Protein AF-A0A2S1KRW7-F1 (afdb_monomer_lite)

Structure (mmCIF, N/CA/C/O backbone):
data_AF-A0A2S1KRW7-F1
#
_entry.id   AF-A0A2S1KRW7-F1
#
loop_
_atom_site.group_PDB
_atom_site.id
_atom_site.type_symbol
_atom_site.label_atom_id
_atom_site.label_alt_id
_atom_site.label_comp_id
_atom_site.label_asym_id
_atom_site.label_entity_id
_atom_site.label_seq_id
_atom_site.pdbx_PDB_ins_code
_atom_site.Cartn_x
_atom_site.Cartn_y
_atom_site.Cartn_z
_atom_site.occupancy
_atom_site.B_iso_or_equiv
_atom_site.auth_seq_id
_atom_site.auth_comp_id
_atom_site.auth_asym_id
_atom_site.auth_atom_id
_atom_site.pdbx_PDB_model_num
ATOM 1 N N . MET A 1 1 ? 0.127 3.613 17.987 1.00 57.84 1 MET A N 1
ATOM 2 C CA . MET A 1 1 ? 1.478 3.953 17.464 1.00 57.84 1 MET A CA 1
ATOM 3 C C . MET A 1 1 ? 2.440 2.775 17.312 1.00 57.84 1 MET A C 1
ATOM 5 O O . MET A 1 1 ? 3.323 2.859 16.465 1.00 57.84 1 MET A O 1
ATOM 9 N N . ARG A 1 2 ? 2.345 1.692 18.105 1.00 65.19 2 ARG A N 1
ATOM 10 C CA . ARG A 1 2 ? 3.294 0.560 18.004 1.00 65.19 2 ARG A CA 1
ATOM 11 C C . ARG A 1 2 ? 3.185 -0.203 16.677 1.00 65.19 2 ARG A C 1
ATOM 13 O O . ARG A 1 2 ? 4.203 -0.602 16.131 1.00 65.19 2 ARG A O 1
ATOM 20 N N . GLN A 1 3 ? 1.979 -0.324 16.135 1.00 72.38 3 GLN A N 1
ATOM 21 C CA . GLN A 1 3 ? 1.685 -1.049 14.896 1.00 72.38 3 GLN A CA 1
ATOM 22 C C . GLN A 1 3 ? 2.259 -0.329 13.667 1.00 72.38 3 GLN A C 1
ATOM 24 O O . GLN A 1 3 ? 2.948 -0.930 12.852 1.00 72.38 3 GLN A O 1
ATOM 29 N N . ALA A 1 4 ? 2.106 0.998 13.603 1.00 71.12 4 ALA A N 1
ATOM 30 C CA . ALA A 1 4 ? 2.672 1.816 12.527 1.00 71.12 4 ALA A CA 1
ATOM 31 C C . ALA A 1 4 ? 4.212 1.761 12.470 1.00 71.12 4 ALA A C 1
ATOM 33 O O . ALA A 1 4 ? 4.809 1.922 11.409 1.00 71.12 4 ALA A O 1
ATOM 34 N N . ARG A 1 5 ? 4.883 1.488 13.600 1.00 74.00 5 ARG A N 1
ATOM 35 C CA . ARG A 1 5 ? 6.339 1.271 13.620 1.00 74.00 5 ARG A CA 1
ATOM 36 C C . ARG A 1 5 ? 6.750 -0.035 12.938 1.00 74.00 5 ARG A C 1
ATOM 38 O O . ARG A 1 5 ? 7.844 -0.081 12.392 1.00 74.00 5 ARG A O 1
ATOM 45 N N . GLN A 1 6 ? 5.898 -1.060 12.932 1.00 81.88 6 GLN A N 1
ATOM 46 C CA . GLN A 1 6 ? 6.181 -2.333 12.262 1.00 81.88 6 GLN A CA 1
ATOM 47 C C . GLN A 1 6 ? 6.190 -2.181 10.736 1.00 81.88 6 GLN A C 1
ATOM 49 O O . GLN A 1 6 ? 7.003 -2.812 10.066 1.00 81.88 6 GLN A O 1
ATOM 54 N N . LEU A 1 7 ? 5.364 -1.276 10.200 1.00 82.25 7 LEU A N 1
ATOM 55 C CA . LEU A 1 7 ? 5.325 -0.967 8.769 1.00 82.25 7 LEU A CA 1
ATOM 56 C C . LEU A 1 7 ? 6.655 -0.401 8.240 1.00 82.25 7 LEU A C 1
ATOM 58 O O . LEU A 1 7 ? 7.017 -0.644 7.092 1.00 82.25 7 LEU A O 1
ATOM 62 N N . ARG A 1 8 ? 7.446 0.255 9.102 1.00 82.94 8 ARG A N 1
ATOM 63 C CA . ARG A 1 8 ? 8.783 0.780 8.761 1.00 82.94 8 ARG A CA 1
ATOM 64 C C . ARG A 1 8 ? 9.801 -0.306 8.401 1.00 82.94 8 ARG A C 1
ATOM 66 O O . ARG A 1 8 ? 10.859 0.012 7.879 1.00 82.94 8 A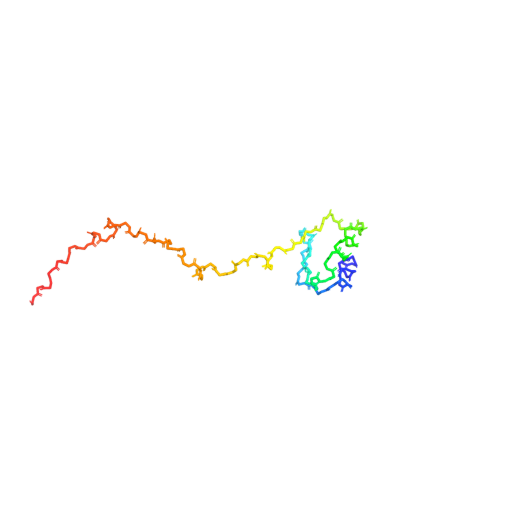RG A O 1
ATOM 73 N N . ARG A 1 9 ? 9.516 -1.580 8.694 1.00 85.44 9 ARG A N 1
ATOM 74 C CA . ARG A 1 9 ? 10.395 -2.698 8.321 1.00 85.44 9 ARG A CA 1
ATOM 75 C C . ARG A 1 9 ? 10.307 -3.047 6.833 1.00 85.44 9 ARG A C 1
ATOM 77 O O . ARG A 1 9 ? 11.237 -3.645 6.304 1.00 85.44 9 ARG A O 1
ATOM 84 N N . PHE A 1 10 ? 9.204 -2.706 6.170 1.00 85.81 10 PHE A N 1
ATOM 85 C CA . PHE A 1 10 ? 8.969 -3.089 4.777 1.00 85.81 10 PHE A CA 1
ATOM 86 C C . PHE A 1 10 ? 9.523 -2.067 3.776 1.00 85.81 10 PHE A C 1
ATOM 88 O O . PHE A 1 10 ? 9.921 -2.456 2.677 1.00 85.81 10 PHE A O 1
ATOM 95 N N . GLY A 1 11 ? 9.611 -0.794 4.169 1.00 88.31 11 GLY A N 1
ATOM 96 C CA . GLY A 1 11 ? 10.105 0.286 3.319 1.00 88.31 11 GLY A CA 1
ATOM 97 C C . GLY A 1 11 ? 10.147 1.638 4.032 1.00 88.31 11 GLY A C 1
ATOM 98 O O . GLY A 1 11 ? 10.040 1.723 5.260 1.00 88.31 11 GLY A O 1
ATOM 99 N N . VAL A 1 12 ? 10.291 2.702 3.243 1.00 90.19 12 VAL A N 1
ATOM 100 C CA . VAL A 1 12 ? 10.326 4.082 3.739 1.00 90.19 12 VAL A CA 1
ATOM 101 C C . VAL A 1 12 ? 8.900 4.601 3.849 1.00 90.19 12 VAL A C 1
ATOM 103 O O . VAL A 1 12 ? 8.191 4.727 2.855 1.00 90.19 12 VAL A O 1
ATOM 106 N N . VAL A 1 13 ? 8.464 4.912 5.067 1.00 90.12 13 VAL A N 1
ATOM 107 C CA . VAL A 1 13 ? 7.123 5.462 5.292 1.00 90.12 13 VAL A CA 1
ATOM 108 C C . VAL A 1 13 ? 7.139 6.957 4.989 1.00 90.12 13 VAL A C 1
ATOM 110 O O . VAL A 1 13 ? 7.811 7.714 5.687 1.00 90.12 13 VAL A O 1
ATOM 113 N N . SER A 1 14 ? 6.399 7.372 3.963 1.00 90.25 14 SER A N 1
ATOM 114 C CA . SER A 1 14 ? 6.296 8.771 3.538 1.00 90.25 14 SER A CA 1
ATOM 115 C C . SER A 1 14 ? 5.286 9.544 4.376 1.00 90.25 14 SER A C 1
ATOM 117 O O . SER A 1 14 ? 5.575 10.641 4.847 1.00 90.25 14 SER A O 1
ATOM 119 N N . TYR A 1 15 ? 4.114 8.949 4.605 1.00 89.88 15 TYR A N 1
ATOM 120 C CA . TYR A 1 15 ? 3.023 9.604 5.310 1.00 89.88 15 TYR A CA 1
ATOM 121 C C . TYR A 1 15 ? 2.236 8.611 6.161 1.00 89.88 15 TYR A C 1
ATOM 123 O O . TYR A 1 15 ? 2.062 7.453 5.782 1.00 89.88 15 TYR A O 1
ATOM 131 N N . ILE A 1 16 ? 1.763 9.068 7.320 1.00 89.12 16 ILE A N 1
ATOM 132 C CA . ILE A 1 16 ? 0.895 8.306 8.221 1.00 89.12 16 ILE A CA 1
ATOM 133 C C . ILE A 1 16 ? -0.223 9.241 8.673 1.00 89.12 16 ILE A C 1
ATOM 135 O O . ILE A 1 16 ? 0.045 10.265 9.302 1.00 89.12 16 ILE A O 1
ATOM 139 N N . SER A 1 17 ? -1.471 8.870 8.398 1.00 88.69 17 SER A N 1
ATOM 140 C CA . SER A 1 17 ? -2.638 9.571 8.927 1.00 88.69 17 SER A CA 1
ATOM 141 C C . SER A 1 17 ? -3.190 8.840 10.144 1.00 88.69 17 SER A C 1
ATOM 143 O O . SER A 1 17 ? -3.682 7.718 10.039 1.00 88.69 17 SER A O 1
ATOM 145 N N . GLU A 1 18 ? -3.173 9.486 11.308 1.00 84.94 18 GLU A N 1
ATOM 146 C CA . GLU A 1 18 ? -3.766 8.923 12.529 1.00 84.94 18 GLU A CA 1
ATOM 147 C C . GLU A 1 18 ? -5.295 9.043 12.546 1.00 84.94 18 GLU A C 1
ATOM 149 O O . GLU A 1 18 ? -5.976 8.158 13.062 1.00 84.94 18 GLU A O 1
ATOM 154 N N . LYS A 1 19 ? -5.838 10.109 11.939 1.00 89.00 19 LYS A N 1
ATOM 155 C CA . LYS A 1 19 ? -7.288 10.331 11.825 1.00 89.00 19 LYS A CA 1
ATOM 156 C C . LYS A 1 19 ? -7.941 9.338 10.864 1.00 89.00 19 LYS A C 1
ATOM 158 O O . LYS A 1 19 ? -8.947 8.733 11.217 1.00 89.00 19 LYS A O 1
ATOM 163 N N . MET A 1 20 ? -7.363 9.170 9.672 1.00 88.06 20 MET A N 1
ATOM 164 C CA . MET A 1 20 ? -7.918 8.312 8.616 1.00 88.06 20 MET A CA 1
ATOM 165 C C . MET A 1 20 ? -7.377 6.874 8.646 1.00 88.06 20 MET A C 1
ATOM 167 O O . MET A 1 20 ? -7.903 6.020 7.945 1.00 88.06 20 MET A O 1
ATOM 171 N N . LYS A 1 21 ? -6.362 6.589 9.477 1.00 87.38 21 LYS A N 1
ATOM 172 C CA . LYS A 1 21 ? -5.766 5.254 9.681 1.00 87.38 21 LYS A CA 1
ATO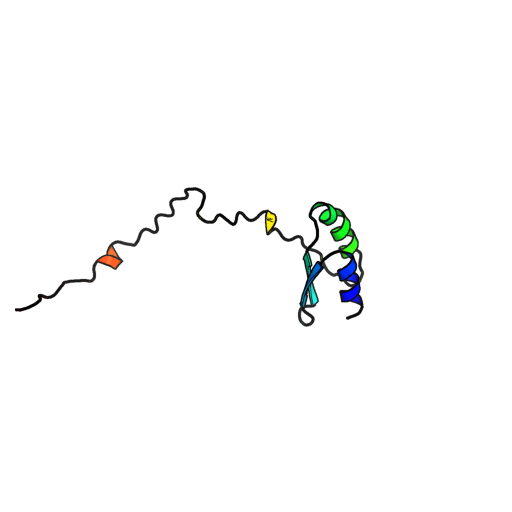M 173 C C . LYS A 1 21 ? -5.197 4.609 8.408 1.00 87.38 21 LYS A C 1
ATOM 175 O O . LYS A 1 21 ? -5.341 3.407 8.213 1.00 87.38 21 LYS A O 1
ATOM 180 N N . TYR A 1 22 ? -4.491 5.382 7.587 1.00 90.62 22 TYR A N 1
ATOM 181 C CA . TYR A 1 22 ? -3.726 4.854 6.451 1.00 90.62 22 TYR A CA 1
ATOM 182 C C . TYR A 1 22 ? -2.269 5.321 6.489 1.00 90.62 22 TYR A C 1
ATOM 184 O O . TYR A 1 22 ? -1.922 6.289 7.176 1.00 90.62 22 TYR A O 1
ATOM 192 N N . ALA A 1 23 ? -1.412 4.621 5.749 1.00 90.19 23 ALA A N 1
ATOM 193 C CA . ALA A 1 23 ? -0.011 4.972 5.580 1.00 90.19 23 ALA A CA 1
ATOM 194 C C . ALA A 1 23 ? 0.414 4.791 4.120 1.00 90.19 23 ALA A C 1
ATOM 196 O O . ALA A 1 23 ? -0.036 3.862 3.456 1.00 90.19 23 ALA A O 1
ATOM 197 N N . VAL A 1 24 ? 1.306 5.662 3.655 1.00 90.94 24 VAL A N 1
ATOM 198 C CA . VAL A 1 24 ? 1.933 5.581 2.331 1.00 90.94 24 VAL A CA 1
ATOM 199 C C . VAL A 1 24 ? 3.383 5.159 2.520 1.00 90.94 24 VAL A C 1
ATOM 201 O O . VAL A 1 24 ? 4.121 5.781 3.294 1.00 90.94 24 VAL A O 1
ATOM 204 N N . ILE A 1 25 ? 3.788 4.090 1.839 1.00 90.69 25 ILE A N 1
ATOM 205 C CA . ILE A 1 25 ? 5.113 3.483 1.975 1.00 90.69 25 ILE A CA 1
ATOM 206 C C . ILE A 1 25 ? 5.743 3.366 0.593 1.00 90.69 25 ILE A C 1
ATOM 208 O O . ILE A 1 25 ? 5.167 2.749 -0.297 1.00 90.69 25 ILE A O 1
ATOM 212 N N . TYR A 1 26 ? 6.948 3.909 0.446 1.00 91.25 26 TYR A N 1
ATOM 213 C CA . TYR A 1 26 ? 7.786 3.688 -0.724 1.00 91.25 26 TYR A CA 1
ATOM 214 C C . TYR A 1 26 ? 8.637 2.434 -0.527 1.00 91.25 26 TYR A C 1
ATOM 216 O O . TYR A 1 26 ? 9.270 2.239 0.519 1.00 91.25 26 TYR A O 1
ATOM 224 N N . MET A 1 27 ? 8.657 1.583 -1.546 1.00 89.56 27 MET A N 1
ATOM 225 C CA . MET A 1 27 ? 9.475 0.378 -1.598 1.00 89.56 27 MET A CA 1
ATOM 226 C C . MET A 1 27 ? 9.935 0.115 -3.031 1.00 89.56 27 MET A C 1
ATOM 228 O O . MET A 1 27 ? 9.369 0.658 -3.975 1.00 89.56 27 MET A O 1
ATOM 232 N N . ASN A 1 28 ? 10.966 -0.714 -3.177 1.00 90.38 28 ASN A N 1
ATOM 233 C CA . ASN A 1 28 ? 11.477 -1.119 -4.483 1.00 90.38 28 ASN A CA 1
ATOM 234 C C . ASN A 1 28 ? 10.475 -2.033 -5.196 1.00 90.38 28 ASN A C 1
ATOM 236 O O . ASN A 1 28 ? 9.902 -2.914 -4.557 1.00 90.38 28 ASN A O 1
ATOM 240 N N . GLU A 1 29 ? 10.347 -1.883 -6.514 1.00 88.00 29 GLU A N 1
ATOM 241 C CA . GLU A 1 29 ? 9.413 -2.645 -7.357 1.00 88.00 29 GLU A CA 1
ATOM 242 C C . GLU A 1 29 ? 9.572 -4.166 -7.205 1.00 88.00 29 GLU A C 1
ATOM 244 O O . GLU A 1 29 ? 8.594 -4.877 -6.986 1.00 88.00 29 GLU A O 1
ATOM 249 N N . ALA A 1 30 ? 10.816 -4.660 -7.179 1.00 90.25 30 ALA A N 1
ATOM 250 C CA . ALA A 1 30 ? 11.119 -6.082 -6.999 1.00 90.25 30 ALA A CA 1
ATOM 251 C C . ALA A 1 30 ? 10.566 -6.677 -5.687 1.00 90.25 30 ALA A C 1
ATOM 253 O O . ALA A 1 30 ? 10.274 -7.870 -5.609 1.00 90.25 30 ALA A O 1
ATOM 254 N N . ASP A 1 31 ? 10.398 -5.849 -4.654 1.00 90.06 31 ASP A N 1
ATOM 255 C CA . ASP A 1 31 ? 9.914 -6.288 -3.348 1.00 90.06 31 ASP A CA 1
ATOM 256 C C . ASP A 1 31 ? 8.387 -6.187 -3.205 1.00 90.06 31 ASP A C 1
ATOM 258 O O . ASP A 1 31 ? 7.824 -6.790 -2.283 1.00 90.06 31 ASP A O 1
ATOM 262 N N . VAL A 1 32 ? 7.713 -5.429 -4.079 1.00 90.19 32 VAL A N 1
ATOM 263 C CA . VAL A 1 32 ? 6.289 -5.079 -3.955 1.00 90.19 32 VAL A CA 1
ATOM 264 C C . VAL A 1 32 ? 5.414 -6.324 -3.866 1.00 90.19 32 VAL A C 1
ATOM 266 O O . VAL A 1 32 ? 4.606 -6.439 -2.942 1.00 90.19 32 VAL A O 1
ATOM 269 N N . ALA A 1 33 ? 5.598 -7.283 -4.776 1.00 89.19 33 ALA A N 1
ATOM 270 C CA . ALA A 1 33 ? 4.761 -8.481 -4.848 1.00 89.19 33 ALA A CA 1
ATOM 271 C C . ALA A 1 33 ? 4.844 -9.333 -3.569 1.00 89.19 33 ALA A C 1
ATOM 273 O O . ALA A 1 33 ? 3.838 -9.823 -3.064 1.00 89.19 33 ALA A O 1
ATOM 274 N N . THR A 1 34 ? 6.042 -9.467 -2.995 1.00 91.31 34 THR A N 1
ATOM 275 C CA . THR A 1 34 ? 6.243 -10.276 -1.784 1.00 91.31 34 THR A CA 1
ATOM 276 C C . THR A 1 34 ? 5.796 -9.526 -0.530 1.00 91.31 34 THR A C 1
ATOM 278 O O . THR A 1 34 ? 5.155 -10.099 0.355 1.00 91.31 34 THR A O 1
ATOM 281 N N . LYS A 1 35 ? 6.138 -8.236 -0.420 1.00 90.88 35 LYS A N 1
ATOM 282 C CA . LYS A 1 35 ? 5.868 -7.439 0.784 1.00 90.88 35 LYS A CA 1
ATOM 283 C C . LYS A 1 35 ? 4.398 -7.050 0.908 1.00 90.88 35 LYS A C 1
ATOM 285 O O . LYS A 1 35 ? 3.906 -7.047 2.032 1.00 90.88 35 LYS A O 1
ATOM 290 N N . SER A 1 36 ? 3.690 -6.789 -0.191 1.00 89.94 36 SER A N 1
ATOM 291 C CA . SER A 1 36 ? 2.243 -6.507 -0.169 1.00 89.94 36 SER A CA 1
ATOM 292 C C . SER A 1 36 ? 1.452 -7.650 0.477 1.00 89.94 36 SER A C 1
ATOM 294 O O . SER A 1 36 ? 0.741 -7.417 1.453 1.00 89.94 36 SER A O 1
ATOM 296 N N . ALA A 1 37 ? 1.699 -8.893 0.053 1.00 91.06 37 ALA A N 1
ATOM 297 C CA . ALA A 1 37 ? 1.068 -10.084 0.626 1.00 91.06 37 ALA A CA 1
ATOM 298 C C . ALA A 1 37 ? 1.402 -10.294 2.117 1.00 91.06 37 ALA A C 1
ATOM 300 O O . ALA A 1 37 ? 0.585 -10.797 2.889 1.00 91.06 37 ALA A O 1
ATOM 301 N N . LEU A 1 38 ? 2.611 -9.918 2.555 1.00 90.75 38 LEU A N 1
ATOM 302 C CA . LEU A 1 38 ? 2.989 -9.967 3.972 1.00 90.75 38 LEU A CA 1
ATOM 303 C C . LEU A 1 38 ? 2.291 -8.882 4.796 1.00 90.75 38 LEU A C 1
ATOM 305 O O . LEU A 1 38 ? 1.916 -9.144 5.939 1.00 90.75 38 LEU A O 1
ATOM 309 N N . ILE A 1 39 ? 2.135 -7.682 4.234 1.00 89.81 39 ILE A N 1
ATOM 310 C CA . ILE A 1 39 ? 1.471 -6.553 4.891 1.00 89.81 39 ILE A CA 1
ATOM 311 C C . ILE A 1 39 ? -0.026 -6.839 5.041 1.00 89.81 39 ILE A C 1
ATOM 313 O O . ILE A 1 39 ? -0.574 -6.593 6.111 1.00 89.81 39 ILE A O 1
ATOM 317 N N . GLU A 1 40 ? -0.663 -7.426 4.031 1.00 91.00 40 GLU A N 1
ATOM 318 C CA . GLU A 1 40 ? -2.087 -7.783 4.058 1.00 91.00 40 GLU A CA 1
ATOM 319 C C . GLU A 1 40 ? -2.418 -8.832 5.135 1.00 91.00 40 GLU A C 1
ATOM 321 O O . GLU A 1 40 ? -3.480 -8.800 5.749 1.00 91.00 40 GLU A O 1
ATOM 326 N N . ARG A 1 41 ? -1.472 -9.724 5.454 1.00 90.50 41 ARG A N 1
ATOM 327 C CA . ARG A 1 41 ? -1.623 -10.718 6.533 1.00 90.50 41 ARG A CA 1
ATOM 328 C C . ARG A 1 41 ? -1.532 -10.129 7.942 1.00 90.50 41 ARG A C 1
ATOM 330 O O . ARG A 1 41 ? -1.792 -10.837 8.918 1.00 90.50 41 ARG A O 1
ATOM 337 N N . LEU A 1 42 ? -1.110 -8.874 8.093 1.00 87.94 42 LEU A N 1
ATOM 338 C CA . LEU A 1 42 ? -1.024 -8.236 9.403 1.00 87.94 42 LEU A CA 1
ATOM 339 C C . LEU A 1 42 ? -2.437 -7.923 9.900 1.00 87.94 42 LEU A C 1
ATOM 341 O O . LEU A 1 42 ? -3.151 -7.141 9.290 1.00 87.94 42 LEU A O 1
ATOM 345 N N . GLY A 1 43 ? -2.816 -8.438 11.071 1.00 86.56 43 GLY A N 1
ATOM 346 C CA . GLY A 1 43 ? -4.179 -8.278 11.607 1.00 86.56 43 GLY A CA 1
ATOM 347 C C . GLY A 1 43 ? -4.622 -6.844 11.943 1.00 86.56 43 GLY A C 1
ATOM 348 O O . GLY A 1 43 ? -5.734 -6.649 12.418 1.00 86.56 43 GLY A O 1
ATOM 349 N N . PHE A 1 44 ? -3.765 -5.838 11.743 1.00 86.56 44 PHE A N 1
ATOM 350 C CA . PHE A 1 44 ? -4.108 -4.419 11.890 1.00 86.56 44 PHE A CA 1
ATOM 351 C C . PHE A 1 44 ? -4.236 -3.679 10.550 1.00 86.56 44 PHE A C 1
ATOM 353 O O . PHE A 1 44 ? -4.505 -2.478 10.551 1.00 86.56 44 PHE A O 1
ATOM 360 N N . VAL A 1 45 ? -4.002 -4.363 9.430 1.00 89.12 45 VAL A N 1
ATOM 361 C CA . VAL A 1 45 ? -4.138 -3.828 8.075 1.00 89.12 45 VAL A CA 1
ATOM 362 C C . VAL A 1 45 ? -5.483 -4.287 7.528 1.00 89.12 45 VAL A C 1
ATOM 364 O O . VAL A 1 45 ? -5.807 -5.467 7.590 1.00 89.12 45 VAL A O 1
ATOM 367 N N . SER A 1 46 ? -6.288 -3.348 7.034 1.00 89.38 46 SER A N 1
ATOM 368 C CA . SER A 1 46 ? -7.603 -3.664 6.461 1.00 89.38 46 SER A CA 1
ATOM 369 C C . SER A 1 46 ? -7.535 -3.997 4.973 1.00 89.38 46 SER A C 1
ATOM 371 O O . SER A 1 46 ? -8.280 -4.851 4.515 1.00 89.38 46 SER A O 1
ATOM 373 N N . SER A 1 47 ? -6.673 -3.308 4.225 1.00 90.12 47 SER A N 1
ATOM 374 C CA . SER A 1 47 ? -6.454 -3.509 2.791 1.00 90.12 47 SER A CA 1
ATOM 375 C C . SER A 1 47 ? -5.084 -2.944 2.401 1.00 90.12 47 SER A C 1
ATOM 377 O O . SER A 1 47 ? -4.560 -2.063 3.094 1.00 90.12 47 SER A O 1
ATOM 379 N N . VAL A 1 48 ? -4.511 -3.453 1.311 1.00 91.88 48 VAL A N 1
ATOM 380 C CA . VAL A 1 48 ? -3.273 -2.962 0.697 1.00 91.88 48 VAL A CA 1
ATOM 381 C C . VAL A 1 48 ? -3.551 -2.694 -0.777 1.00 91.88 48 VAL A C 1
ATOM 383 O O . VAL A 1 48 ? -4.022 -3.576 -1.484 1.00 91.88 48 VAL A O 1
ATOM 386 N N . GLU A 1 49 ? -3.230 -1.490 -1.239 1.00 90.62 49 GLU A N 1
ATOM 387 C CA . GLU A 1 49 ? -3.400 -1.080 -2.633 1.00 90.62 49 GLU A CA 1
ATOM 388 C C . GLU A 1 49 ? -2.058 -0.605 -3.195 1.00 90.62 49 GLU A C 1
ATOM 390 O O . GLU A 1 49 ? -1.287 0.070 -2.502 1.00 90.62 49 GLU A O 1
ATOM 395 N N . LEU A 1 50 ? -1.754 -1.003 -4.433 1.00 90.88 50 LEU A N 1
ATOM 396 C CA . LEU A 1 50 ? -0.530 -0.599 -5.113 1.00 90.88 50 LEU A CA 1
ATOM 397 C C . LEU A 1 50 ? -0.738 0.745 -5.811 1.00 90.88 50 LEU A C 1
ATOM 399 O O . LEU A 1 50 ? -1.758 0.978 -6.448 1.00 90.88 50 LEU A O 1
ATOM 403 N N . SER A 1 51 ? 0.256 1.624 -5.715 1.00 86.81 51 SER A N 1
ATOM 404 C CA . SER A 1 51 ? 0.241 2.880 -6.457 1.00 86.81 51 SER A CA 1
ATOM 405 C C . SER A 1 51 ? 0.514 2.636 -7.940 1.00 86.81 51 SER A C 1
ATOM 407 O O . SER A 1 51 ? 1.557 2.086 -8.284 1.00 86.81 51 SER A O 1
ATOM 409 N N . HIS A 1 52 ? -0.376 3.132 -8.798 1.00 84.19 52 HIS A N 1
ATOM 410 C CA . HIS A 1 52 ? -0.209 3.155 -10.256 1.00 84.19 52 HIS A CA 1
ATOM 411 C C . HIS A 1 52 ? 0.635 4.330 -10.758 1.00 84.19 52 HIS A C 1
ATOM 413 O O . HIS A 1 52 ? 0.776 4.516 -11.958 1.00 84.19 52 HIS A O 1
ATOM 419 N N . TRP A 1 53 ? 1.205 5.144 -9.863 1.00 79.69 53 TRP A N 1
ATOM 420 C CA . TRP A 1 53 ? 2.013 6.306 -10.247 1.00 79.69 53 TRP A CA 1
ATOM 421 C C . TRP A 1 53 ? 3.144 6.005 -11.257 1.00 79.69 53 TRP A C 1
ATOM 423 O O . TRP A 1 53 ? 3.359 6.847 -12.122 1.00 79.69 53 TRP A O 1
ATOM 433 N N . PRO A 1 54 ? 3.834 4.842 -11.218 1.00 78.19 54 PRO A N 1
ATOM 434 C CA . PRO A 1 54 ? 4.822 4.479 -12.241 1.00 78.19 54 PRO A CA 1
ATOM 435 C C . PRO A 1 54 ? 4.229 4.252 -13.638 1.00 78.19 54 PRO A C 1
ATOM 437 O O . PRO A 1 54 ? 4.919 4.468 -14.628 1.00 78.19 54 PRO A O 1
ATOM 440 N N . ASP A 1 55 ? 2.969 3.820 -13.709 1.00 78.94 55 AS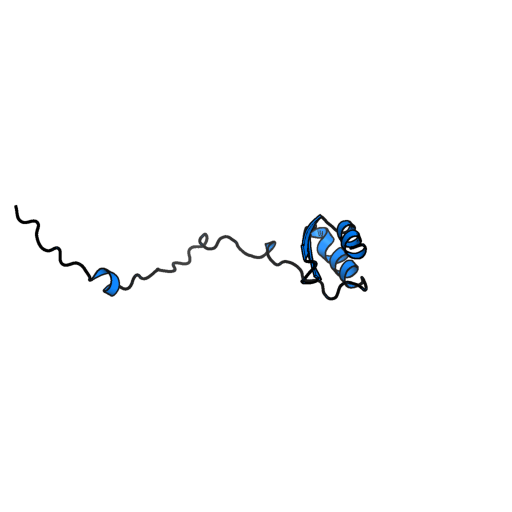P A N 1
ATOM 441 C CA . ASP A 1 55 ? 2.269 3.504 -14.958 1.00 78.94 55 ASP A CA 1
ATOM 442 C C . ASP A 1 55 ? 1.608 4.743 -15.580 1.00 78.94 55 ASP A C 1
ATOM 444 O O . ASP A 1 55 ? 1.164 4.710 -16.728 1.00 78.94 55 ASP A O 1
ATOM 448 N N . VAL A 1 56 ? 1.501 5.840 -14.819 1.00 78.88 56 VAL A N 1
ATOM 449 C CA . VAL A 1 56 ? 0.919 7.088 -15.309 1.00 78.88 56 VAL A CA 1
ATOM 450 C C . VAL A 1 56 ? 1.945 7.788 -16.185 1.00 78.88 56 VAL A C 1
ATOM 452 O O . VAL A 1 56 ? 2.952 8.310 -15.701 1.00 78.88 56 VAL A O 1
ATOM 455 N N . ASP A 1 57 ? 1.646 7.849 -17.480 1.00 70.75 57 ASP A N 1
ATOM 456 C CA . ASP A 1 57 ? 2.377 8.708 -18.394 1.00 70.75 57 ASP A CA 1
ATOM 457 C C . ASP A 1 57 ? 2.162 10.171 -17.984 1.00 70.75 57 ASP A C 1
ATOM 459 O O . ASP A 1 57 ? 1.096 10.765 -18.151 1.00 70.75 57 ASP A O 1
ATOM 463 N N . THR A 1 58 ? 3.192 10.743 -17.369 1.00 69.88 58 THR A N 1
ATOM 464 C CA . THR A 1 58 ? 3.210 12.148 -16.949 1.00 69.88 58 THR A CA 1
ATOM 465 C C . THR A 1 58 ? 3.420 13.094 -18.126 1.00 69.88 58 THR A C 1
ATOM 467 O O . THR A 1 58 ? 3.340 14.310 -17.950 1.00 69.88 58 THR A O 1
ATOM 470 N N . THR A 1 59 ? 3.632 12.568 -19.335 1.00 66.25 59 THR A N 1
ATOM 471 C CA . THR A 1 59 ? 3.772 13.358 -20.554 1.00 66.25 59 THR A CA 1
ATOM 472 C C . THR A 1 59 ? 2.425 13.768 -21.152 1.00 66.25 59 THR A C 1
ATOM 474 O O . THR A 1 59 ? 2.208 13.689 -22.362 1.00 66.25 59 THR A O 1
ATOM 477 N N . VAL A 1 60 ? 1.531 14.302 -20.313 1.00 60.53 60 VAL A N 1
ATOM 478 C CA . VAL A 1 60 ? 0.363 15.064 -20.772 1.00 60.53 60 VAL A CA 1
ATOM 479 C C . VAL A 1 60 ? 0.886 16.235 -21.620 1.00 60.53 60 VAL A C 1
ATOM 481 O O . VAL A 1 60 ? 1.301 17.262 -21.090 1.00 60.53 60 VAL A O 1
ATOM 484 N N . GLY A 1 61 ? 0.959 16.027 -22.939 1.00 56.28 61 GLY A N 1
ATOM 485 C CA . GLY A 1 61 ? 1.475 16.978 -23.928 1.00 56.28 61 GLY A CA 1
ATOM 486 C C . GLY A 1 61 ? 2.700 16.553 -24.758 1.00 56.28 61 GLY A C 1
ATOM 487 O O . GLY A 1 61 ? 3.065 17.309 -25.655 1.00 56.28 61 GLY A O 1
ATOM 488 N N . SER A 1 62 ? 3.349 15.396 -24.539 1.00 53.34 62 SER A N 1
ATOM 489 C CA . SER A 1 62 ? 4.523 15.023 -25.371 1.00 53.34 62 SER A CA 1
ATOM 490 C C . SER A 1 62 ? 4.168 14.278 -26.655 1.00 53.34 62 SER A C 1
ATOM 492 O O . SER A 1 62 ? 4.988 14.242 -27.575 1.00 53.34 62 SER A O 1
ATOM 494 N N . GLN A 1 63 ? 2.985 13.678 -26.743 1.00 53.75 63 GLN A N 1
ATOM 495 C CA . GLN A 1 63 ? 2.579 12.935 -27.927 1.00 53.75 63 GLN A CA 1
ATOM 496 C C . GLN A 1 63 ? 1.392 13.615 -28.587 1.00 53.75 63 GLN A C 1
ATOM 498 O O . GLN A 1 63 ? 0.275 13.180 -28.392 1.00 53.75 63 GLN A O 1
ATOM 503 N N . GLY A 1 64 ? 1.667 14.689 -29.336 1.00 52.66 64 GLY A N 1
ATOM 504 C CA . GLY A 1 64 ? 0.996 15.060 -30.593 1.00 52.66 64 GLY A CA 1
ATOM 505 C C . GLY A 1 64 ? -0.535 15.070 -30.684 1.00 52.66 64 GLY A C 1
ATOM 506 O O . GLY A 1 64 ? -1.041 15.205 -31.795 1.00 52.66 64 GLY A O 1
ATOM 507 N N . ASP A 1 65 ? -1.271 14.941 -29.587 1.00 50.28 65 ASP A N 1
ATOM 508 C CA . ASP A 1 65 ? -2.716 15.042 -29.582 1.00 50.28 65 ASP A CA 1
ATOM 509 C C . ASP A 1 65 ? -3.035 16.525 -29.660 1.00 50.28 65 ASP A C 1
ATOM 511 O O . ASP A 1 65 ? -2.992 17.262 -28.672 1.00 50.28 65 ASP A O 1
ATOM 515 N N . GLY A 1 66 ? -3.285 16.967 -30.891 1.00 51.31 66 GLY A N 1
ATOM 516 C CA . GLY A 1 66 ? -3.875 18.255 -31.197 1.00 51.31 66 GLY A CA 1
ATOM 517 C C . GLY A 1 66 ? -5.259 18.341 -30.571 1.00 51.31 66 GLY A C 1
ATOM 518 O O . GLY A 1 66 ? -6.268 18.227 -31.257 1.00 51.31 66 GLY A O 1
ATOM 519 N N . PHE A 1 67 ? -5.318 18.564 -29.262 1.00 55.88 67 PHE A N 1
ATOM 520 C CA . PHE A 1 67 ? -6.418 19.314 -28.695 1.00 55.88 67 PHE A CA 1
ATOM 521 C C . PHE A 1 67 ? -6.235 20.740 -29.201 1.00 55.88 67 PHE A C 1
ATOM 523 O O . PHE A 1 67 ? -5.560 21.561 -28.580 1.00 55.88 67 PHE A O 1
ATOM 530 N N . GLU A 1 68 ? -6.792 21.012 -30.384 1.00 53.94 68 GLU A N 1
ATOM 531 C CA . GLU A 1 68 ? -7.142 22.373 -30.751 1.00 53.94 68 GLU A CA 1
ATOM 532 C C . GLU A 1 68 ? -8.039 22.882 -29.626 1.00 53.94 68 GLU A C 1
ATOM 534 O O . GLU A 1 68 ? -9.208 22.517 -29.508 1.00 53.94 68 GLU A O 1
ATOM 539 N N . LEU A 1 69 ? -7.457 23.701 -28.754 1.00 61.75 69 LEU A N 1
ATOM 540 C CA . LEU A 1 69 ? -8.203 24.645 -27.947 1.00 61.75 69 LEU A CA 1
ATOM 541 C C . LEU A 1 69 ? -8.839 25.604 -28.956 1.00 61.75 69 LEU A C 1
ATOM 543 O O . LEU A 1 69 ? -8.282 26.661 -29.246 1.00 61.75 69 LEU A O 1
ATOM 547 N N . SER A 1 70 ? -9.936 25.179 -29.585 1.00 59.62 70 SER A N 1
ATOM 548 C CA . SER A 1 70 ? -10.715 26.018 -30.478 1.00 59.62 70 SER A CA 1
A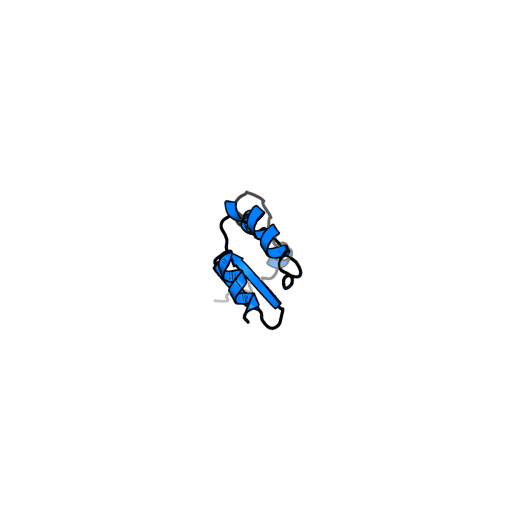TOM 549 C C . SER A 1 70 ? -11.293 27.120 -29.609 1.00 59.62 70 SER A C 1
ATOM 551 O O . SER A 1 70 ? -12.310 26.933 -28.941 1.00 59.62 70 SER A O 1
ATOM 553 N N . VAL A 1 71 ? -10.584 28.241 -29.550 1.00 62.78 71 VAL A N 1
ATOM 554 C CA . VAL A 1 71 ? -11.136 29.480 -29.028 1.00 62.78 71 VAL A CA 1
ATOM 555 C C . VAL A 1 71 ? -12.295 29.810 -29.958 1.00 62.78 71 VAL A C 1
ATOM 557 O O . VAL A 1 71 ? -12.092 29.945 -31.167 1.00 62.78 71 VAL A O 1
ATOM 560 N N . ASP A 1 72 ? -13.513 29.821 -29.422 1.00 64.94 72 ASP A N 1
ATOM 561 C CA . ASP A 1 72 ? -14.698 30.135 -30.208 1.00 64.94 72 ASP A CA 1
ATOM 562 C C . ASP A 1 72 ? -14.515 31.556 -30.773 1.00 64.94 72 ASP A C 1
ATOM 564 O O . ASP A 1 72 ? -14.296 32.490 -29.997 1.00 64.94 72 ASP A O 1
ATOM 568 N N . PRO A 1 73 ? -14.558 31.760 -32.105 1.00 59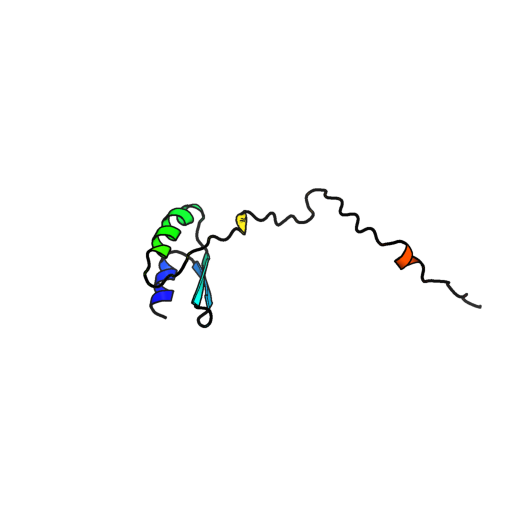.41 73 PRO A N 1
ATOM 569 C CA . PRO A 1 73 ? -14.366 33.078 -32.709 1.00 59.41 73 PRO A CA 1
ATOM 570 C C . PRO A 1 73 ? -15.341 34.141 -32.187 1.00 59.41 73 PRO A C 1
ATOM 572 O O . PRO A 1 73 ? -15.070 35.332 -32.326 1.00 59.41 73 PRO A O 1
ATOM 575 N N . SER A 1 74 ? -16.460 33.727 -31.581 1.00 63.66 74 SER A N 1
ATOM 576 C CA . SER A 1 74 ? -17.395 34.636 -30.917 1.00 63.66 74 SER A CA 1
ATOM 577 C C . SER A 1 74 ? -16.818 35.322 -29.671 1.00 63.66 74 SER A C 1
ATOM 579 O O . SER A 1 74 ? -17.269 36.418 -29.349 1.00 63.66 74 SER A O 1
ATOM 581 N N . GLU A 1 75 ? -15.792 34.759 -29.021 1.00 60.47 75 GLU A N 1
ATOM 582 C CA . GLU A 1 75 ? -15.119 35.385 -27.869 1.00 60.47 75 GLU A CA 1
ATOM 583 C C . GLU A 1 75 ? -14.071 36.441 -28.272 1.00 60.47 75 GLU A C 1
ATOM 585 O O . GLU A 1 75 ? -13.668 37.246 -27.439 1.00 60.47 75 GLU A O 1
ATOM 590 N N . LEU A 1 76 ? -13.653 36.485 -29.546 1.00 60.97 76 LEU A N 1
ATOM 591 C CA . LEU A 1 76 ? -12.751 37.521 -30.080 1.00 60.97 76 LEU A CA 1
ATOM 592 C C . LEU A 1 76 ? -13.487 38.740 -30.661 1.00 60.97 76 LEU A 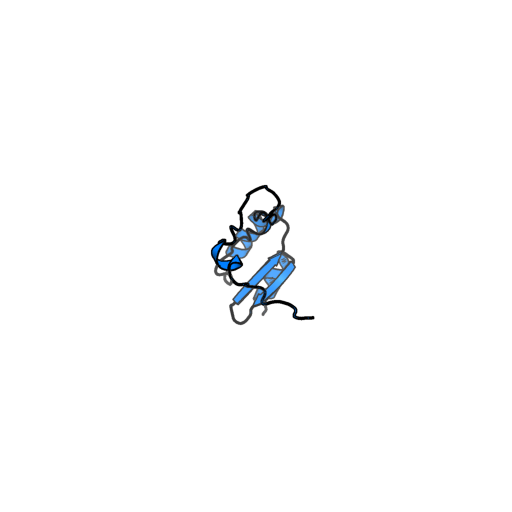C 1
ATOM 594 O O . LEU A 1 76 ? -12.837 39.683 -31.106 1.00 60.97 76 LEU A O 1
ATOM 598 N N . ALA A 1 77 ? -14.820 38.721 -30.714 1.00 61.50 77 ALA A N 1
ATOM 599 C CA . ALA A 1 77 ? -15.597 39.707 -31.464 1.00 61.50 77 ALA A CA 1
ATOM 600 C C . ALA A 1 77 ? -15.881 41.022 -30.718 1.00 61.50 77 ALA A C 1
ATOM 602 O O . ALA A 1 77 ? -16.540 41.890 -31.287 1.00 61.50 77 ALA A O 1
ATOM 603 N N . ASP A 1 78 ? -15.395 41.197 -29.489 1.00 64.06 78 ASP A N 1
ATOM 604 C CA . ASP A 1 78 ? -15.660 42.409 -28.713 1.00 64.06 78 ASP A CA 1
ATOM 605 C C . ASP A 1 78 ? -14.435 43.329 -28.686 1.00 64.06 78 ASP A C 1
ATOM 607 O O . ASP A 1 78 ? -13.751 43.418 -27.677 1.00 64.06 78 ASP A O 1
ATOM 611 N N . GLU A 1 79 ? -14.163 44.003 -29.811 1.00 59.94 79 GLU A N 1
ATOM 612 C CA . GLU A 1 79 ? -13.633 45.377 -29.814 1.00 59.94 79 GLU A CA 1
ATOM 613 C C . GLU A 1 79 ? -14.051 46.119 -31.097 1.00 59.94 79 GLU A C 1
ATOM 615 O O . GLU A 1 79 ? -13.565 45.814 -32.190 1.00 59.94 79 GLU A O 1
ATOM 620 N N . PRO A 1 80 ? -14.868 47.178 -30.999 1.00 51.91 80 PRO A N 1
ATOM 621 C CA . PRO A 1 80 ? -14.678 48.346 -31.833 1.00 51.91 80 PRO A CA 1
ATOM 622 C C . PRO A 1 80 ? -13.731 49.311 -31.111 1.00 51.91 80 PRO A C 1
ATOM 624 O O . PRO A 1 80 ? -14.069 49.906 -30.091 1.00 51.91 80 PRO A O 1
ATOM 627 N N . ALA A 1 81 ? -12.532 49.462 -31.672 1.00 63.00 81 ALA A N 1
ATOM 628 C CA . ALA A 1 81 ? -11.641 50.573 -31.388 1.00 63.00 81 ALA A CA 1
ATOM 629 C C . ALA A 1 81 ? -12.337 51.888 -31.783 1.00 63.00 81 ALA A C 1
ATOM 631 O O . ALA A 1 81 ? -12.373 52.245 -32.961 1.00 63.00 81 ALA A O 1
ATOM 632 N N . GLU A 1 82 ? -12.910 52.602 -30.815 1.00 53.91 82 GLU A N 1
ATOM 633 C CA . GLU A 1 82 ? -13.312 53.996 -31.008 1.00 53.91 82 GLU A CA 1
ATOM 634 C C . GLU A 1 82 ? -12.061 54.881 -30.891 1.00 53.91 82 GLU A C 1
ATOM 636 O O . GLU A 1 82 ? -11.596 55.206 -29.803 1.00 53.91 82 GLU A O 1
ATOM 641 N N . GLU A 1 83 ? -11.483 55.136 -32.068 1.00 52.56 83 GLU A N 1
ATOM 642 C CA . GLU A 1 83 ? -10.788 56.352 -32.512 1.00 52.56 83 GLU A CA 1
ATOM 643 C C . GLU A 1 83 ? -9.993 57.146 -31.452 1.00 52.56 83 GLU A C 1
ATOM 645 O O . GLU A 1 83 ? -10.533 57.928 -30.672 1.00 52.56 83 GLU A O 1
ATOM 650 N N . GLU A 1 84 ? -8.658 57.046 -31.527 1.00 50.12 84 GLU A N 1
ATOM 651 C CA . GLU A 1 84 ? -7.767 58.129 -31.098 1.00 50.12 84 GLU A CA 1
ATOM 652 C C . GLU A 1 84 ? -8.089 59.393 -31.924 1.00 50.12 84 GLU A C 1
ATOM 654 O O . GLU A 1 84 ? -7.632 59.536 -33.061 1.00 50.12 84 GLU A O 1
ATOM 659 N N . GLU A 1 85 ? -8.878 60.320 -31.370 1.00 46.69 85 GLU A N 1
ATOM 660 C CA . GLU A 1 85 ? -8.904 61.706 -31.846 1.00 46.69 85 GLU A CA 1
ATOM 661 C C . GLU A 1 85 ? -7.655 62.461 -31.353 1.00 46.69 85 GLU A C 1
ATOM 663 O O . GLU A 1 85 ? -7.305 62.453 -30.171 1.00 46.69 85 GLU A O 1
ATOM 668 N N . LEU A 1 86 ? -7.006 63.080 -32.343 1.00 47.59 86 LEU A N 1
ATOM 669 C CA . LEU A 1 86 ? -5.799 63.915 -32.348 1.00 47.59 86 LEU A CA 1
ATOM 670 C C . LEU A 1 86 ? -5.774 65.076 -31.337 1.00 47.59 86 LEU A C 1
ATOM 672 O O . LEU A 1 86 ? -6.794 65.792 -31.223 1.00 47.59 86 LEU A O 1
#

pLDDT: mean 76.41, std 15.03, range [46.69, 91.88]

InterPro domains:
  IPR016979 Protein of unknown function DUF2129 [PF09902] (1-59)

Foldseek 3Di:
DVVVVVVVVLAAWPDADPPVGDTDGDDDPVSCVVVLVVQCPPPSDPHDDDDCVVVDDPCPPPPDPPPPPPPPVVVVPPDDPDDDDD

Radius of gyration: 26.12 Å; chains: 1; bounding box: 29×75×51 Å

Secondary structure (DSSP, 8-state):
-HHHHHHTTTSEEEEEETTTTEEEEE--HHHHHHHHHHHHTSTT--------GGGS---TTTS---------GGGG----------

Sequence (86 aa):
MRQARQLRRFGVVSYISEKMKYAVIYMNEADVATKSALIERLGFVSSVELSHWPDVDTTVGSQGDGFELSVDPSELADEPAEEEEL

Organism: NCBI:txid137591